Protein AF-A0A411P9C5-F1 (afdb_monomer)

Secondary structure (DSSP, 8-state):
--S-----BTTTTBTTSS--TT-TT---EEEEETTEEEEESSHHHHHHTPPP-

InterPro domains:
  IPR027417 P-loop containing nucleoside triphosphate hydrolase [G3DSA:3.40.50.300] (1-53)
  IPR050100 Translation factor GTPase superfamily members [PTHR23115] (2-53)

Structure (mmCIF, N/CA/C/O backbone):
data_AF-A0A411P9C5-F1
#
_entry.id   AF-A0A411P9C5-F1
#
loop_
_atom_site.group_PDB
_atom_site.id
_atom_site.type_symbol
_atom_site.label_atom_id
_atom_site.label_alt_id
_atom_site.label_comp_id
_atom_site.label_asym_id
_atom_site.label_entity_id
_atom_site.label_seq_id
_atom_site.pdbx_PDB_ins_code
_atom_site.Cartn_x
_atom_site.Cartn_y
_atom_site.Cartn_z
_atom_site.occupancy
_atom_site.B_iso_or_equiv
_atom_site.auth_seq_id
_atom_site.auth_comp_id
_atom_site.auth_asym_id
_atom_site.auth_atom_id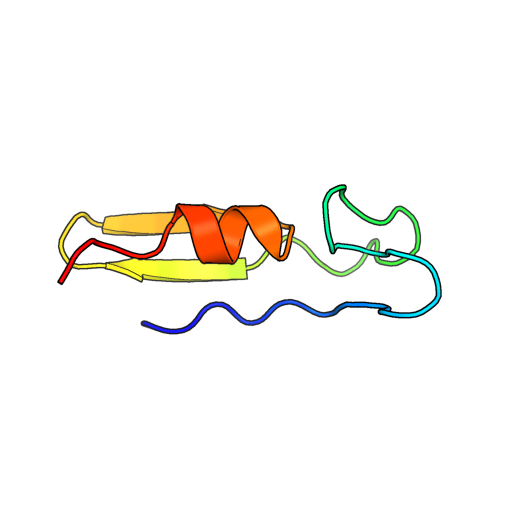
_atom_site.pdbx_PDB_model_num
ATOM 1 N N . LYS A 1 1 ? -16.755 1.059 2.685 1.00 68.62 1 LYS A N 1
ATOM 2 C CA . LYS A 1 1 ? -15.793 0.225 1.912 1.00 68.62 1 LYS A CA 1
ATOM 3 C C . LYS A 1 1 ? -14.680 -0.291 2.826 1.00 68.62 1 LYS A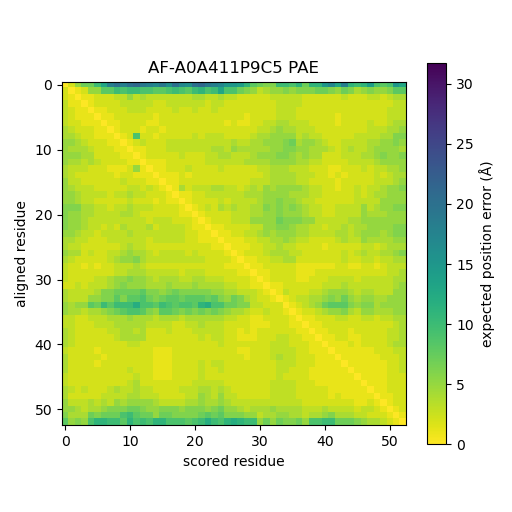 C 1
ATOM 5 O O . LYS A 1 1 ? -13.732 0.436 3.066 1.00 68.62 1 LYS A O 1
ATOM 10 N N . ALA A 1 2 ? -14.789 -1.507 3.365 1.00 83.25 2 ALA A N 1
ATOM 11 C CA . ALA A 1 2 ? -13.861 -1.990 4.402 1.00 83.25 2 ALA A CA 1
ATOM 12 C C . ALA A 1 2 ? -12.526 -2.558 3.870 1.00 83.25 2 ALA A C 1
ATOM 14 O O . ALA A 1 2 ? -11.559 -2.658 4.617 1.00 83.25 2 ALA A O 1
ATOM 15 N N . VAL A 1 3 ? -12.462 -2.924 2.585 1.00 90.06 3 VAL A N 1
ATOM 16 C CA . VAL A 1 3 ? -11.307 -3.603 1.976 1.00 90.06 3 VAL A CA 1
ATOM 17 C C . VAL A 1 3 ? -10.549 -2.643 1.061 1.00 90.06 3 VAL A C 1
ATOM 19 O O . VAL A 1 3 ? -11.154 -1.989 0.209 1.00 90.06 3 VAL A O 1
ATOM 22 N N . ALA A 1 4 ? -9.229 -2.567 1.237 1.00 93.12 4 ALA A N 1
ATOM 23 C CA . ALA A 1 4 ? -8.332 -1.837 0.349 1.00 9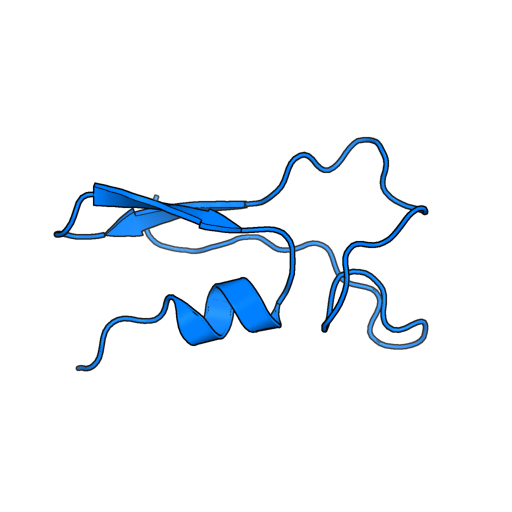3.12 4 ALA A CA 1
ATOM 24 C C . ALA A 1 4 ? -8.064 -2.648 -0.929 1.00 93.12 4 ALA A C 1
ATOM 26 O O . ALA A 1 4 ? -7.707 -3.821 -0.857 1.00 93.12 4 ALA A O 1
ATOM 27 N N . PHE A 1 5 ? -8.213 -2.019 -2.096 1.00 93.25 5 PHE A N 1
ATOM 28 C CA . PHE A 1 5 ? -7.883 -2.621 -3.389 1.00 93.25 5 PHE A CA 1
ATOM 29 C C . PHE A 1 5 ? -6.608 -1.988 -3.933 1.00 93.25 5 PHE A C 1
ATOM 31 O O . PHE A 1 5 ? -6.608 -0.800 -4.258 1.00 93.25 5 PHE A O 1
ATOM 38 N N . VAL A 1 6 ? -5.543 -2.781 -4.038 1.00 94.06 6 VAL A N 1
ATOM 39 C CA . VAL A 1 6 ? -4.222 -2.311 -4.469 1.00 94.06 6 VAL A CA 1
ATOM 40 C C . VAL A 1 6 ? -3.803 -3.064 -5.733 1.00 94.06 6 VAL A C 1
ATOM 42 O O . VAL A 1 6 ? -3.634 -4.283 -5.672 1.00 94.06 6 VAL A O 1
ATOM 45 N N . PRO A 1 7 ? -3.652 -2.390 -6.888 1.00 94.62 7 PRO A N 1
ATOM 46 C CA . PRO A 1 7 ? -3.038 -2.999 -8.058 1.00 94.62 7 PRO A CA 1
ATOM 47 C C . PRO A 1 7 ? -1.527 -3.113 -7.823 1.00 94.62 7 PRO A C 1
ATOM 49 O O . PRO A 1 7 ? -0.864 -2.103 -7.588 1.00 94.62 7 PRO A O 1
ATOM 52 N N . ILE A 1 8 ? -0.995 -4.335 -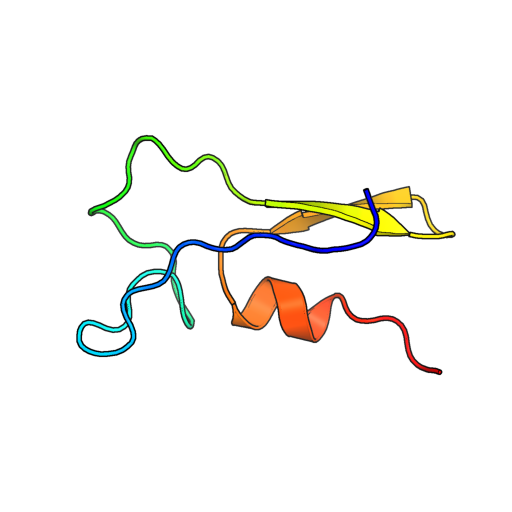7.887 1.00 95.25 8 ILE A N 1
ATOM 53 C CA . ILE A 1 8 ? 0.425 -4.625 -7.647 1.00 95.25 8 ILE A CA 1
ATOM 54 C C . ILE A 1 8 ? 1.042 -5.404 -8.809 1.00 95.25 8 ILE A C 1
ATOM 56 O O . ILE A 1 8 ? 0.359 -6.150 -9.512 1.00 95.25 8 ILE A O 1
ATOM 60 N N . SER A 1 9 ? 2.360 -5.282 -8.950 1.00 92.50 9 SER A N 1
ATOM 61 C CA . SER A 1 9 ? 3.187 -6.154 -9.788 1.00 92.50 9 SER A CA 1
ATOM 62 C C . SER A 1 9 ? 4.149 -6.906 -8.882 1.00 92.50 9 SER A C 1
ATOM 64 O O . SER A 1 9 ? 5.165 -6.362 -8.460 1.00 92.50 9 SER A O 1
ATOM 66 N N . GLY A 1 10 ? 3.843 -8.165 -8.566 1.00 91.25 10 GLY A N 1
ATOM 67 C CA . GLY A 1 10 ? 4.686 -8.953 -7.657 1.00 91.25 10 GLY A CA 1
ATOM 68 C C . GLY A 1 10 ? 6.100 -9.201 -8.196 1.00 91.25 10 GLY A C 1
ATOM 69 O O . GLY A 1 10 ? 7.036 -9.326 -7.417 1.00 91.25 10 GLY A O 1
ATOM 70 N N . TRP A 1 11 ? 6.265 -9.232 -9.522 1.00 92.88 11 TRP A N 1
ATOM 71 C CA . TRP A 1 11 ? 7.566 -9.452 -10.160 1.00 92.88 11 TRP A CA 1
ATOM 72 C C . TRP A 1 11 ? 8.441 -8.194 -10.187 1.00 92.88 11 TRP A C 1
ATOM 74 O O . TRP A 1 11 ? 9.630 -8.269 -9.900 1.00 92.88 11 TRP A O 1
ATOM 84 N N . HIS A 1 12 ? 7.858 -7.039 -10.521 1.00 91.81 12 HIS A N 1
ATOM 85 C CA . HIS A 1 12 ? 8.604 -5.780 -10.641 1.00 91.81 12 HIS A CA 1
ATOM 86 C C . HIS A 1 12 ? 8.623 -4.961 -9.340 1.00 91.81 12 HIS A C 1
ATOM 88 O O . HIS A 1 12 ? 9.367 -3.992 -9.245 1.00 91.81 12 HIS A O 1
ATOM 94 N N . 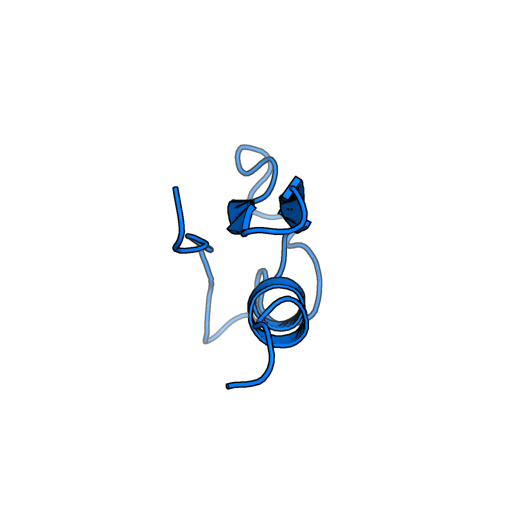GLY A 1 13 ? 7.818 -5.336 -8.341 1.00 91.94 13 GLY A N 1
ATOM 95 C CA . GLY A 1 13 ? 7.729 -4.646 -7.052 1.00 91.94 13 GLY A CA 1
ATOM 96 C C . GLY A 1 13 ? 6.780 -3.444 -7.025 1.00 91.94 13 GLY A C 1
ATOM 97 O O . GLY A 1 13 ? 6.698 -2.760 -6.005 1.00 91.94 13 GLY A O 1
ATOM 98 N N . ASP A 1 14 ? 6.037 -3.188 -8.104 1.00 94.12 14 ASP A N 1
ATOM 99 C CA . ASP A 1 14 ? 5.166 -2.016 -8.210 1.00 94.12 14 ASP A CA 1
ATOM 100 C C . ASP A 1 14 ? 4.075 -2.006 -7.128 1.00 94.12 14 ASP A C 1
ATOM 102 O O . ASP A 1 14 ? 3.335 -2.986 -6.978 1.00 94.12 14 ASP A O 1
ATOM 106 N N . ASN A 1 15 ? 3.944 -0.875 -6.422 1.00 92.31 15 ASN A N 1
ATOM 107 C CA . ASN A 1 15 ? 2.983 -0.651 -5.336 1.00 92.31 15 ASN A CA 1
ATOM 108 C C . ASN A 1 15 ? 3.086 -1.659 -4.177 1.00 92.31 15 ASN A C 1
ATOM 110 O O . ASN A 1 15 ? 2.153 -1.759 -3.382 1.00 92.31 15 ASN A O 1
ATOM 114 N N . MET A 1 16 ? 4.186 -2.411 -4.046 1.00 93.00 16 MET A N 1
ATOM 115 C CA . MET A 1 16 ? 4.371 -3.321 -2.910 1.00 93.00 16 MET A CA 1
ATOM 116 C C . MET A 1 16 ? 4.827 -2.560 -1.664 1.00 93.00 16 MET A C 1
ATOM 118 O O . MET A 1 16 ? 4.126 -2.555 -0.654 1.00 93.00 16 MET A O 1
ATOM 122 N N . LEU A 1 17 ? 5.973 -1.887 -1.765 1.00 91.69 17 LEU A N 1
ATOM 123 C CA . LEU A 1 17 ? 6.567 -1.084 -0.689 1.00 91.69 17 LEU A CA 1
ATOM 124 C C . LEU A 1 17 ? 6.589 0.407 -1.032 1.00 91.69 17 LEU A C 1
ATOM 126 O O . LEU A 1 17 ? 6.429 1.245 -0.155 1.00 91.69 17 LEU A O 1
ATOM 130 N N . GLU A 1 18 ? 6.756 0.727 -2.314 1.00 91.31 18 GLU A N 1
ATOM 131 C CA . GLU A 1 18 ? 6.834 2.090 -2.833 1.00 91.31 18 GLU A CA 1
ATOM 132 C C . GLU A 1 18 ? 5.808 2.287 -3.953 1.00 91.31 18 GLU A C 1
ATOM 134 O O . GLU A 1 18 ? 5.369 1.330 -4.600 1.00 91.31 18 GLU A O 1
ATOM 139 N N . GLU A 1 19 ? 5.404 3.538 -4.173 1.00 92.38 19 GLU A N 1
ATOM 140 C CA . GLU A 1 19 ? 4.494 3.896 -5.259 1.00 92.38 19 GLU A CA 1
ATOM 141 C C . GLU A 1 19 ? 5.152 3.658 -6.621 1.00 92.38 19 GLU A C 1
ATOM 143 O O . GLU A 1 19 ? 6.277 4.081 -6.881 1.00 92.38 19 GLU A O 1
ATOM 148 N N . SER A 1 20 ? 4.417 3.007 -7.517 1.00 92.94 20 SER A N 1
ATOM 149 C CA . SER A 1 20 ? 4.888 2.753 -8.869 1.00 92.94 20 SER A CA 1
ATOM 150 C C . SER A 1 20 ? 4.725 3.977 -9.772 1.00 92.94 20 SER A C 1
ATOM 152 O O . SER A 1 20 ? 3.604 4.473 -9.930 1.00 92.94 20 SER A O 1
ATOM 154 N N . PRO A 1 21 ? 5.782 4.404 -10.487 1.00 91.12 21 PRO A N 1
ATOM 155 C CA . PRO A 1 21 ? 5.662 5.425 -11.526 1.00 91.12 21 PRO A CA 1
ATOM 156 C C . PRO A 1 21 ? 4.916 4.911 -12.773 1.00 91.12 21 PRO A C 1
ATOM 158 O O . PRO A 1 21 ? 4.468 5.708 -13.596 1.00 91.12 21 PRO A O 1
ATOM 161 N N . ASN A 1 22 ? 4.747 3.589 -12.916 1.00 91.12 22 ASN A N 1
ATOM 162 C CA . ASN A 1 22 ? 4.118 2.954 -14.078 1.00 91.12 22 ASN A CA 1
ATOM 163 C C . ASN A 1 22 ? 2.581 3.008 -14.040 1.00 91.12 22 ASN A C 1
ATOM 165 O O . ASN A 1 22 ? 1.920 2.626 -15.007 1.00 91.12 22 ASN A O 1
ATOM 169 N N . MET A 1 23 ? 1.992 3.477 -12.935 1.00 90.8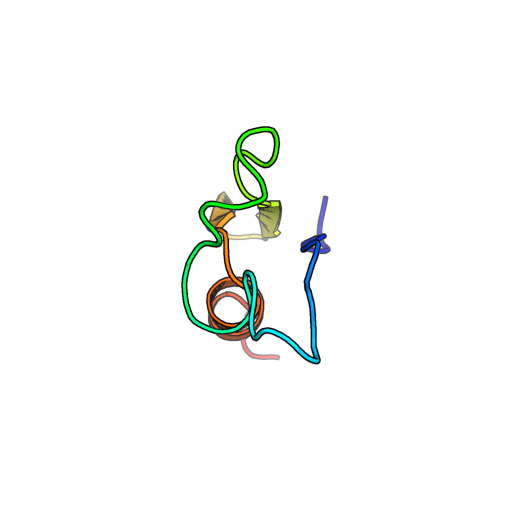1 23 MET A N 1
ATOM 170 C CA . MET A 1 23 ? 0.540 3.514 -12.734 1.00 90.81 23 MET A CA 1
ATOM 171 C C . MET A 1 23 ? 0.021 4.933 -12.446 1.00 90.81 23 MET A C 1
ATOM 173 O O . MET A 1 23 ? -0.610 5.155 -11.414 1.00 90.81 23 MET A O 1
ATOM 177 N N . PRO A 1 24 ? 0.180 5.900 -13.376 1.00 90.31 24 PRO A N 1
ATOM 178 C CA . PRO A 1 24 ? -0.232 7.296 -13.161 1.00 90.31 24 PRO A CA 1
ATOM 179 C C . PRO A 1 24 ? -1.750 7.475 -12.985 1.00 90.31 24 PRO A C 1
ATOM 181 O O . PRO A 1 24 ? -2.219 8.515 -12.526 1.00 90.31 24 PRO A O 1
ATOM 184 N N . TRP A 1 25 ? -2.540 6.469 -13.365 1.00 91.62 25 TRP A N 1
ATOM 185 C CA . TRP A 1 25 ? -3.994 6.450 -13.205 1.00 91.62 25 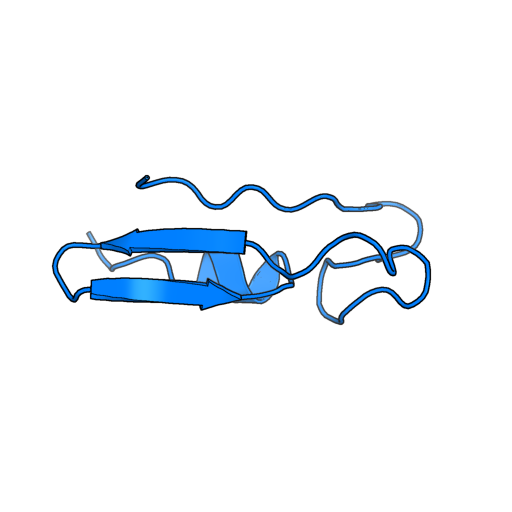TRP A CA 1
ATOM 186 C C . TRP A 1 25 ? -4.435 6.058 -11.788 1.00 91.62 25 TRP A C 1
ATOM 188 O O . TRP A 1 25 ? -5.557 6.379 -11.384 1.00 91.62 25 TRP A O 1
ATOM 198 N N . PHE A 1 26 ? -3.582 5.368 -11.027 1.00 94.00 26 PHE A N 1
ATOM 199 C CA . PHE A 1 26 ? -3.914 4.904 -9.690 1.00 94.00 26 PHE A CA 1
ATOM 200 C C . PHE A 1 26 ? -3.657 6.016 -8.671 1.00 94.00 26 PHE A C 1
ATOM 202 O O . PHE A 1 26 ? -2.530 6.431 -8.434 1.00 94.00 26 PHE A O 1
ATOM 209 N N . LYS A 1 27 ? -4.729 6.508 -8.044 1.00 93.19 27 LYS A N 1
ATOM 210 C CA . LYS A 1 27 ? -4.667 7.615 -7.071 1.00 93.19 27 LYS A CA 1
ATOM 211 C C . LYS A 1 27 ? -4.522 7.147 -5.619 1.00 93.19 27 LYS A C 1
ATOM 213 O O . LYS A 1 27 ? -4.621 7.965 -4.707 1.00 93.19 27 LYS A O 1
ATOM 218 N N . GLY A 1 28 ? -4.319 5.849 -5.408 1.00 93.12 28 GLY A N 1
ATOM 219 C CA . GLY A 1 28 ? -4.365 5.219 -4.097 1.00 93.12 28 GLY A CA 1
ATOM 220 C C . GLY A 1 28 ? -5.695 4.531 -3.805 1.00 93.12 28 GLY A C 1
ATOM 221 O O . GLY A 1 28 ? -6.712 4.736 -4.475 1.00 93.12 28 GLY A O 1
ATOM 222 N N . TRP A 1 29 ? -5.668 3.695 -2.778 1.00 94.69 29 TRP A N 1
ATOM 223 C CA . TRP A 1 29 ? -6.820 2.997 -2.244 1.00 94.69 29 TRP A CA 1
ATOM 224 C C . TRP A 1 29 ? -7.426 3.784 -1.078 1.00 94.69 29 TRP A C 1
ATOM 226 O O . TRP A 1 29 ? -6.778 4.602 -0.423 1.00 94.69 29 TRP A O 1
ATOM 236 N N . THR A 1 30 ? -8.703 3.527 -0.809 1.00 94.38 30 THR A N 1
ATOM 237 C CA . THR A 1 30 ? -9.428 4.106 0.327 1.00 94.38 30 THR A CA 1
ATOM 238 C C . THR A 1 30 ? -10.176 3.007 1.059 1.00 94.38 30 THR A C 1
ATOM 240 O O . THR A 1 30 ? -10.853 2.211 0.403 1.00 94.38 30 THR A O 1
ATOM 243 N N . LYS A 1 31 ? -10.126 3.004 2.389 1.00 91.81 31 LYS A N 1
ATOM 244 C CA . LYS A 1 31 ? -10.951 2.131 3.222 1.00 91.81 31 LYS A CA 1
ATOM 245 C C . LYS A 1 31 ? -11.625 2.913 4.340 1.00 91.81 31 LYS A C 1
ATOM 247 O O . LYS A 1 31 ? -11.097 3.902 4.829 1.00 91.81 31 LYS A O 1
ATOM 252 N N . GL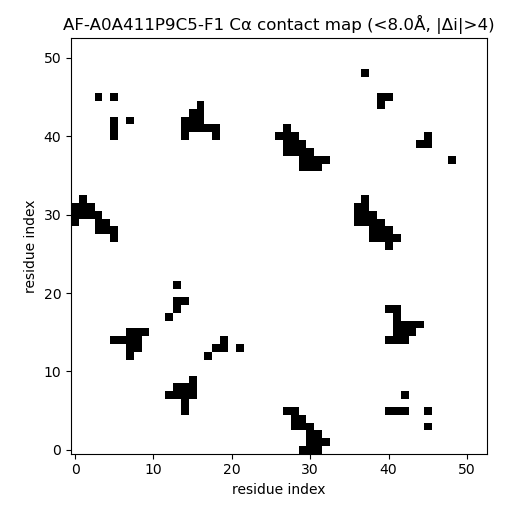U A 1 32 ? -12.798 2.460 4.732 1.00 91.00 32 GLU A N 1
ATOM 253 C CA . GLU A 1 32 ? -13.547 2.968 5.873 1.00 91.00 32 GLU A CA 1
ATOM 254 C C . GLU A 1 32 ? -13.336 2.020 7.048 1.00 91.00 32 GLU A C 1
ATOM 256 O O . GLU A 1 32 ? -13.570 0.816 6.922 1.00 91.00 32 GLU A O 1
ATOM 261 N N . THR A 1 33 ? -12.913 2.572 8.177 1.00 87.69 33 THR A N 1
ATOM 262 C CA . THR A 1 33 ? -12.847 1.882 9.463 1.00 87.69 33 THR A CA 1
ATOM 263 C C . THR A 1 33 ? -13.750 2.588 10.473 1.00 87.69 33 THR A C 1
ATOM 265 O O . THR A 1 33 ? -14.346 3.629 10.175 1.00 87.69 33 THR A O 1
ATOM 268 N N . LYS A 1 34 ? -13.870 2.038 11.686 1.00 84.81 34 LYS A N 1
ATOM 269 C CA . LYS A 1 34 ? -14.658 2.673 12.756 1.00 84.81 34 LYS A CA 1
ATOM 270 C C . LYS A 1 34 ? -14.091 4.041 13.159 1.00 84.81 34 LYS A C 1
ATOM 272 O O . LYS A 1 34 ? -14.849 4.894 13.608 1.00 84.81 34 LYS A O 1
ATOM 277 N N . GLY A 1 35 ? -12.784 4.249 12.975 1.00 84.69 35 GLY A N 1
ATOM 278 C CA . GLY A 1 35 ? -12.086 5.507 13.250 1.00 84.69 35 GLY A CA 1
ATOM 279 C C . GLY A 1 35 ? -12.129 6.535 12.113 1.00 84.69 35 GLY A C 1
ATOM 280 O O . GLY A 1 35 ? -11.683 7.663 12.309 1.00 84.69 35 GLY A O 1
ATOM 281 N N . GLY A 1 36 ? -12.661 6.180 10.937 1.00 89.06 36 GLY A N 1
ATOM 282 C CA . GLY A 1 36 ? -12.789 7.085 9.793 1.00 89.06 36 GLY A CA 1
ATOM 283 C C . GLY A 1 36 ? -12.285 6.498 8.474 1.00 89.06 36 GLY A C 1
ATOM 284 O O . GLY A 1 36 ? -12.147 5.288 8.310 1.00 89.06 36 GLY A O 1
ATOM 285 N N . VAL A 1 37 ? -12.040 7.370 7.491 1.00 91.75 37 VAL A N 1
ATOM 286 C CA . VAL A 1 37 ? -11.539 6.968 6.168 1.00 91.75 37 VAL A CA 1
ATOM 287 C C . VAL A 1 37 ? -10.015 6.990 6.163 1.00 91.75 37 VAL A C 1
ATOM 289 O O . VAL A 1 37 ? -9.409 8.051 6.301 1.00 91.75 37 VAL A O 1
ATOM 292 N N . VAL A 1 38 ? -9.406 5.834 5.920 1.00 93.06 38 VAL A N 1
ATOM 293 C CA . VAL A 1 38 ? -7.960 5.670 5.751 1.00 93.06 38 VAL A CA 1
ATOM 294 C C . VAL A 1 38 ? -7.638 5.542 4.263 1.00 93.06 38 VAL A C 1
ATOM 296 O O . VAL A 1 38 ? -8.394 4.941 3.495 1.00 93.06 38 VAL A O 1
ATOM 299 N N . LYS A 1 39 ? -6.523 6.132 3.837 1.00 95.06 39 LYS A N 1
ATOM 300 C CA . LYS A 1 39 ? -6.051 6.102 2.450 1.00 95.06 39 LYS A CA 1
ATOM 301 C C . LYS A 1 39 ? -4.588 5.684 2.421 1.00 95.06 39 LYS A C 1
ATOM 303 O O . LYS A 1 39 ? -3.850 6.017 3.341 1.00 95.06 39 LYS A O 1
ATOM 308 N N . GLY A 1 40 ? -4.185 5.024 1.348 1.00 94.50 40 GLY A N 1
ATOM 309 C CA . GLY A 1 40 ? -2.797 4.653 1.096 1.00 94.50 40 GLY A CA 1
ATOM 310 C C . GLY A 1 40 ? -2.588 4.356 -0.380 1.00 94.50 40 GLY A C 1
ATOM 311 O O . GLY A 1 40 ? -3.520 4.475 -1.182 1.00 94.50 40 GLY A O 1
ATOM 312 N N . LYS A 1 41 ? -1.367 3.991 -0.758 1.00 95.00 41 LYS A N 1
ATOM 313 C CA . LYS A 1 41 ? -1.028 3.672 -2.150 1.00 95.00 41 LYS A CA 1
ATOM 314 C C . LYS A 1 41 ? -0.394 2.297 -2.290 1.00 95.00 41 LYS A C 1
ATOM 316 O O . LYS A 1 41 ? -0.636 1.630 -3.289 1.00 95.00 41 LYS A O 1
ATOM 321 N N . THR A 1 42 ? 0.359 1.849 -1.298 1.00 95.81 42 THR A N 1
ATOM 322 C CA . THR A 1 42 ? 1.105 0.593 -1.381 1.00 95.81 42 THR A CA 1
ATOM 323 C C . THR A 1 42 ? 0.369 -0.551 -0.683 1.00 95.81 42 THR A C 1
ATOM 325 O O . THR A 1 42 ? -0.625 -0.344 0.026 1.00 95.81 42 THR A O 1
ATOM 328 N N . LEU A 1 43 ? 0.841 -1.777 -0.912 1.00 94.00 43 LEU A N 1
ATOM 329 C CA . LEU A 1 43 ? 0.395 -2.968 -0.197 1.00 94.00 43 LEU A CA 1
ATOM 330 C C . LEU A 1 43 ? 0.812 -2.909 1.275 1.00 94.00 43 LEU A C 1
ATOM 332 O O . LEU A 1 43 ? 0.020 -3.289 2.135 1.00 94.00 43 LEU A O 1
ATOM 336 N N . LEU A 1 44 ? 2.011 -2.395 1.562 1.00 95.12 44 LEU A N 1
ATOM 337 C CA . LEU A 1 44 ? 2.462 -2.169 2.931 1.00 95.12 44 LEU A CA 1
ATOM 338 C C . LEU A 1 44 ? 1.513 -1.224 3.677 1.00 95.12 44 LEU A C 1
ATOM 340 O O . LEU A 1 44 ? 1.022 -1.596 4.739 1.00 95.12 44 LEU A O 1
ATOM 344 N N . ASP A 1 45 ? 1.139 -0.089 3.071 1.00 94.25 45 ASP A N 1
ATOM 345 C CA . ASP A 1 45 ? 0.176 0.844 3.677 1.00 94.25 45 ASP A CA 1
ATOM 346 C C . ASP A 1 45 ? -1.146 0.135 4.019 1.00 94.25 45 ASP A C 1
ATOM 348 O O . ASP A 1 45 ? -1.817 0.449 5.004 1.00 94.25 45 ASP A O 1
ATOM 352 N N . ALA A 1 46 ? -1.578 -0.796 3.159 1.00 93.25 46 ALA A N 1
ATOM 353 C CA . ALA A 1 46 ? -2.837 -1.507 3.339 1.00 93.25 46 ALA A CA 1
ATOM 354 C C . ALA A 1 46 ? -2.786 -2.458 4.541 1.00 93.25 46 ALA A C 1
ATOM 356 O O . ALA A 1 46 ? -3.785 -2.545 5.268 1.00 93.25 46 ALA A O 1
ATOM 357 N N . ILE A 1 47 ? -1.640 -3.121 4.746 1.00 93.06 47 ILE A N 1
ATOM 358 C CA . ILE A 1 47 ? -1.353 -4.005 5.884 1.00 93.06 47 ILE A CA 1
ATOM 359 C C . ILE A 1 47 ? -1.224 -3.191 7.173 1.00 93.06 47 ILE A C 1
ATOM 361 O O . ILE A 1 47 ? -1.903 -3.507 8.146 1.00 93.06 47 ILE A O 1
ATOM 365 N N . ASP A 1 48 ? -0.434 -2.116 7.164 1.00 91.50 48 ASP A N 1
ATOM 366 C CA . ASP A 1 48 ? -0.215 -1.256 8.337 1.00 91.50 48 ASP A CA 1
ATOM 367 C C . ASP A 1 48 ? -1.509 -0.618 8.835 1.00 91.50 48 ASP A C 1
ATOM 369 O O . ASP A 1 48 ? -1.693 -0.364 10.023 1.00 91.50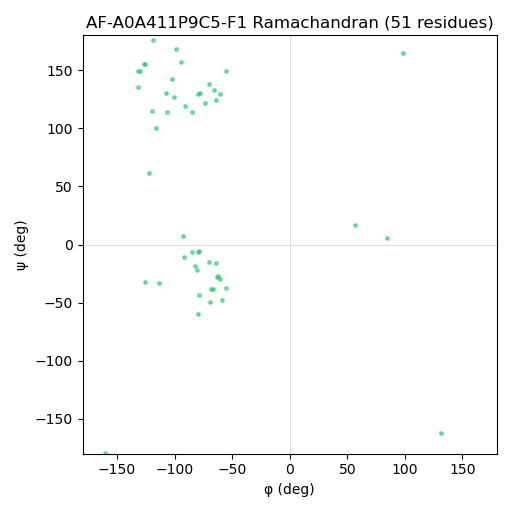 48 ASP A O 1
ATOM 373 N N . ALA A 1 49 ? -2.451 -0.382 7.927 1.00 90.75 49 ALA A N 1
ATOM 374 C CA . ALA A 1 49 ? -3.729 0.182 8.294 1.00 90.75 49 ALA A CA 1
ATOM 375 C C . ALA A 1 49 ? -4.705 -0.851 8.905 1.00 90.75 49 ALA A C 1
ATOM 377 O O . ALA A 1 49 ? -5.840 -0.473 9.215 1.00 90.75 49 ALA A O 1
ATOM 378 N N . ILE A 1 50 ? -4.387 -2.153 8.957 1.00 89.44 50 ILE A N 1
ATOM 379 C CA . ILE A 1 50 ? -5.266 -3.181 9.548 1.00 89.44 50 ILE A CA 1
ATOM 380 C C . ILE A 1 50 ? -5.422 -2.903 11.047 1.00 89.44 50 ILE A C 1
ATOM 382 O O . ILE A 1 50 ? -4.443 -2.808 11.780 1.00 89.44 50 ILE A O 1
ATOM 386 N N . GLU A 1 51 ? -6.670 -2.769 11.504 1.00 85.00 51 GLU A N 1
ATOM 387 C CA . GLU A 1 51 ? -6.955 -2.595 12.928 1.00 85.00 51 GLU A CA 1
ATOM 388 C C . GLU A 1 51 ? -6.658 -3.911 13.674 1.00 85.00 51 GLU A C 1
ATOM 390 O O . GLU A 1 51 ? -7.003 -4.984 13.163 1.00 85.00 51 GLU A O 1
ATOM 395 N N . PRO A 1 52 ? -6.027 -3.857 14.863 1.00 83.75 52 PRO A N 1
ATOM 396 C CA . PRO A 1 52 ? -5.866 -5.030 15.715 1.00 83.75 52 PRO A CA 1
ATOM 397 C C . PRO A 1 52 ? -7.231 -5.676 16.027 1.00 83.75 52 PRO A C 1
ATOM 399 O O . PRO A 1 52 ? -8.230 -4.953 16.080 1.00 83.75 52 PRO A O 1
ATOM 402 N N . PRO A 1 53 ? -7.285 -7.007 16.217 1.00 83.19 53 PRO A N 1
ATOM 403 C CA . PRO A 1 53 ? -8.529 -7.730 16.488 1.00 83.19 53 PRO A CA 1
ATOM 404 C C . PRO A 1 53 ? -9.218 -7.306 17.792 1.00 83.19 53 PRO A C 1
ATOM 406 O O . PRO A 1 53 ? -8.507 -6.966 18.766 1.00 83.19 53 PRO A O 1
#

Nearest PDB structures (foldseek):
  6ra9-assembly1_A  TM=9.635E-01  e=4.753E-06  Oryctolagus cuniculus
  2b7c-assembly1_A  TM=9.704E-01  e=1.462E-05  Saccharomyces cerevisiae
  4c0s-assembly1_A  TM=9.538E-01  e=1.462E-05  Oryctolagus cuniculus
  4c0s-assembly1_B  TM=9.639E-01  e=2.174E-05  Oryctolagus cuniculus
  8g5z-assembly1_EF  TM=9.526E-01  e=2.831E-05  Homo sapiens

Radius of gyration: 11.38 Å; Cα contacts (8 Å, |Δi|>4): 71; chains: 1; bounding box: 24×17×31 Å

Solvent-accessible surface area (backbone atoms only — not comparable to full-atom values): 3359 Å² total; per-residue (Å²): 95,74,67,67,67,68,83,66,37,88,88,83,44,32,15,41,82,48,80,42,86,90,44,85,84,65,88,50,30,59,25,43,54,97,92,42,79,48,73,40,57,23,48,48,49,54,58,72,66,55,76,82,134

Mean predicted aligned error: 3.25 Å

pLDDT: mean 91.17, std 4.45, range [68.62, 95.81]

Sequence (53 aa):
KAVAFVPISGWHGDNMLEESPNMPWFKGWTKETKGGVVKGKTLLDAIDAIEPP

Organism: NCBI:txid1914071

Foldseek 3Di:
DAAWDADADPVVGDQAPDHDPVCPVDPFTWHQDPVGIDTDHHPVSRVVPDDDD